Protein AF-A0A7N2QZQ6-F1 (afdb_monomer_lite)

pLDDT: mean 86.43, std 13.13, range [38.53, 97.56]

Structure (mmCIF, N/CA/C/O backbone):
data_AF-A0A7N2QZQ6-F1
#
_entry.id   AF-A0A7N2QZQ6-F1
#
loop_
_atom_site.group_PDB
_atom_site.id
_atom_site.type_symbol
_atom_site.label_atom_id
_atom_site.label_alt_id
_atom_site.label_comp_id
_atom_site.label_asym_id
_atom_site.label_entity_id
_atom_site.label_seq_id
_atom_site.pdbx_PDB_ins_code
_atom_site.Cartn_x
_atom_site.Cartn_y
_atom_site.Cartn_z
_atom_site.occupancy
_atom_site.B_iso_or_equiv
_atom_site.auth_seq_id
_atom_site.auth_comp_id
_atom_site.auth_asym_id
_atom_site.auth_atom_id
_atom_site.pdbx_PDB_model_num
ATOM 1 N N . MET A 1 1 ? 14.553 12.252 14.247 1.00 38.62 1 MET A N 1
ATOM 2 C CA . MET A 1 1 ? 14.323 12.555 12.818 1.00 38.62 1 MET A CA 1
ATOM 3 C C . MET A 1 1 ? 15.679 12.619 12.136 1.00 38.62 1 MET A C 1
ATOM 5 O O . MET A 1 1 ? 16.390 13.594 12.321 1.00 38.62 1 MET A O 1
ATOM 9 N N . SER A 1 2 ? 16.066 11.561 11.425 1.00 38.53 2 SER A N 1
ATOM 10 C CA . SER A 1 2 ? 17.369 11.471 10.753 1.00 38.53 2 SER A CA 1
ATOM 11 C C . SER A 1 2 ? 17.130 11.249 9.266 1.00 38.53 2 SER A C 1
ATOM 13 O O . SER A 1 2 ? 17.178 10.129 8.767 1.00 38.53 2 SER A O 1
ATOM 15 N N . GLY A 1 3 ? 16.793 12.334 8.569 1.00 45.88 3 GLY A N 1
ATOM 16 C CA . GLY A 1 3 ? 16.694 12.362 7.115 1.00 45.88 3 GLY A CA 1
ATOM 17 C C . GLY A 1 3 ? 18.089 12.359 6.498 1.00 45.88 3 GLY A C 1
ATOM 18 O O . GLY A 1 3 ? 18.610 13.407 6.144 1.00 45.88 3 GLY A O 1
ATOM 19 N N . SER A 1 4 ? 18.695 11.180 6.384 1.00 44.50 4 SER A N 1
ATOM 20 C CA . SER A 1 4 ? 19.835 10.928 5.494 1.00 44.50 4 SER A CA 1
ATOM 21 C C . SER A 1 4 ? 19.340 10.140 4.278 1.00 44.50 4 SER A C 1
ATOM 23 O O . SER A 1 4 ? 19.804 9.037 3.991 1.00 44.50 4 SER A O 1
ATOM 25 N N . GLY A 1 5 ? 18.335 10.675 3.584 1.00 49.88 5 GLY A N 1
ATOM 26 C CA . GLY A 1 5 ? 18.009 10.204 2.244 1.00 49.88 5 GLY A CA 1
ATOM 27 C C . GLY A 1 5 ? 19.112 10.664 1.297 1.00 49.88 5 GLY A C 1
ATOM 28 O O . GLY A 1 5 ? 19.395 11.858 1.226 1.00 49.88 5 GLY A O 1
ATOM 29 N N . ASN A 1 6 ? 19.754 9.734 0.590 1.00 55.66 6 ASN A N 1
ATOM 30 C CA . ASN A 1 6 ? 20.623 10.079 -0.534 1.00 55.66 6 ASN A CA 1
ATOM 31 C C . ASN A 1 6 ? 19.811 10.971 -1.487 1.00 55.66 6 ASN A C 1
ATOM 33 O O . ASN A 1 6 ? 18.855 10.488 -2.085 1.00 55.66 6 ASN A O 1
ATOM 37 N N . SER A 1 7 ? 20.180 12.248 -1.647 1.00 61.94 7 SER A N 1
ATOM 38 C CA . SER A 1 7 ? 19.423 13.256 -2.423 1.00 61.94 7 SER A CA 1
ATOM 39 C C . SER A 1 7 ? 19.299 12.951 -3.923 1.00 61.94 7 SER A C 1
ATOM 41 O O . SER A 1 7 ? 18.739 13.733 -4.685 1.00 61.94 7 SER A O 1
ATOM 43 N N . GLN A 1 8 ? 19.845 11.815 -4.353 1.00 82.00 8 GLN A N 1
ATOM 44 C CA . GLN A 1 8 ? 19.813 11.297 -5.714 1.00 82.00 8 GLN A CA 1
ATOM 45 C C . GLN A 1 8 ? 18.807 10.156 -5.898 1.00 82.00 8 GLN A C 1
ATOM 47 O O . GLN A 1 8 ? 18.636 9.690 -7.026 1.00 82.00 8 GLN A O 1
ATOM 52 N N . LEU A 1 9 ? 18.167 9.696 -4.820 1.00 85.50 9 LEU A N 1
ATOM 53 C CA . LEU A 1 9 ? 17.177 8.629 -4.839 1.00 85.50 9 LEU A CA 1
ATOM 54 C C . LEU A 1 9 ? 15.817 9.160 -4.369 1.00 85.50 9 LEU A C 1
ATOM 56 O O . LEU A 1 9 ? 15.756 9.995 -3.472 1.00 85.50 9 LEU A O 1
ATOM 60 N N . TYR A 1 10 ? 14.738 8.653 -4.956 1.00 87.69 10 TYR A N 1
ATOM 61 C CA . TYR A 1 10 ? 13.371 8.835 -4.477 1.00 87.69 10 TYR A CA 1
ATOM 62 C C . TYR A 1 10 ? 12.804 7.493 -4.027 1.00 87.69 10 TYR A C 1
ATOM 64 O O . TYR A 1 10 ? 13.189 6.442 -4.553 1.00 87.69 10 TYR A O 1
ATOM 72 N N . ARG A 1 11 ? 11.871 7.520 -3.079 1.00 89.12 11 ARG A N 1
ATOM 73 C CA . ARG A 1 11 ? 11.074 6.347 -2.726 1.00 89.12 11 ARG A CA 1
ATOM 74 C C . ARG A 1 11 ? 9.673 6.455 -3.337 1.00 89.12 11 ARG A C 1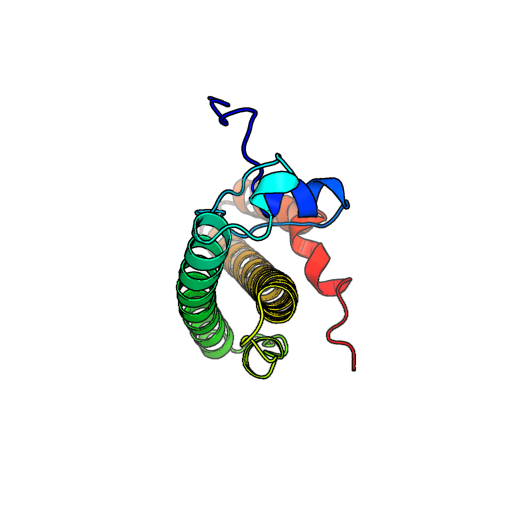
ATOM 76 O O . ARG A 1 11 ? 9.185 7.574 -3.522 1.00 89.12 11 ARG A O 1
ATOM 83 N N . PRO A 1 12 ? 9.019 5.341 -3.706 1.00 84.69 12 PRO A N 1
ATOM 84 C CA . PRO A 1 12 ? 7.644 5.370 -4.207 1.00 84.69 12 PRO A CA 1
ATOM 85 C C . PRO A 1 12 ? 6.678 6.171 -3.318 1.00 84.69 12 PRO A C 1
ATOM 87 O O . PRO A 1 12 ? 5.921 6.991 -3.833 1.00 84.69 12 PRO A O 1
ATOM 90 N N . HIS A 1 13 ? 6.755 6.003 -2.002 1.00 85.31 13 HIS A N 1
ATOM 91 C CA . HIS A 1 13 ? 6.016 6.744 -0.985 1.00 85.31 13 HIS A CA 1
ATOM 92 C C . HIS A 1 13 ? 6.181 8.258 -1.150 1.00 85.31 13 HIS A C 1
ATOM 94 O O . HIS A 1 13 ? 5.177 8.965 -1.175 1.00 85.31 13 HIS A O 1
ATOM 100 N N . ASP A 1 14 ? 7.402 8.766 -1.354 1.00 84.56 14 ASP A N 1
ATOM 101 C CA . ASP A 1 14 ? 7.632 10.208 -1.537 1.00 84.56 14 ASP A CA 1
ATOM 102 C C . ASP A 1 14 ? 6.814 10.754 -2.722 1.00 84.56 14 ASP A C 1
ATOM 104 O O . ASP A 1 14 ? 6.239 11.842 -2.654 1.00 84.56 14 ASP A O 1
ATOM 108 N N . VAL A 1 15 ? 6.718 9.971 -3.802 1.00 83.50 15 VAL A N 1
ATOM 109 C CA . VAL A 1 15 ? 5.952 10.327 -5.005 1.00 83.50 15 VAL A CA 1
ATOM 110 C C . VAL A 1 15 ? 4.450 10.299 -4.729 1.00 83.50 15 VAL A C 1
ATOM 112 O O . VAL A 1 15 ? 3.748 11.240 -5.096 1.00 83.50 15 VAL A O 1
ATOM 115 N N . PHE A 1 16 ? 3.943 9.249 -4.080 1.00 80.88 16 PHE A N 1
ATOM 116 C CA . PHE A 1 16 ? 2.512 9.128 -3.791 1.00 80.88 16 PHE A CA 1
ATOM 117 C C . PHE A 1 16 ? 2.030 10.182 -2.787 1.00 80.88 16 PHE A C 1
ATOM 119 O O . PHE A 1 16 ? 0.982 10.793 -3.008 1.00 80.88 16 PHE A O 1
ATOM 126 N N . THR A 1 17 ? 2.823 10.478 -1.758 1.00 79.56 17 THR A N 1
ATOM 127 C CA . THR A 1 17 ? 2.530 11.549 -0.796 1.00 79.56 17 THR A CA 1
ATOM 128 C C . THR A 1 17 ? 2.550 12.920 -1.467 1.00 79.56 17 THR A C 1
ATOM 130 O O . THR A 1 17 ? 1.651 13.727 -1.238 1.00 79.56 17 THR A O 1
ATOM 133 N N . ALA A 1 18 ? 3.502 13.183 -2.372 1.00 82.81 18 ALA A N 1
ATOM 134 C CA . ALA A 1 18 ? 3.525 14.425 -3.151 1.00 82.81 18 ALA A CA 1
ATOM 135 C C . ALA A 1 18 ? 2.306 14.584 -4.083 1.00 82.81 18 ALA A C 1
ATOM 137 O O . ALA A 1 18 ? 1.911 15.705 -4.394 1.00 82.81 18 ALA A O 1
ATOM 138 N N . MET A 1 19 ? 1.678 13.479 -4.500 1.00 80.12 19 MET A N 1
ATOM 139 C CA . MET A 1 19 ? 0.412 13.480 -5.245 1.00 80.12 19 MET A CA 1
ATOM 140 C C . MET A 1 19 ? -0.824 13.701 -4.355 1.00 80.12 19 MET A C 1
ATOM 142 O O . MET A 1 19 ? -1.949 13.589 -4.842 1.00 80.12 19 MET A O 1
ATOM 146 N N . GLY A 1 20 ? -0.638 13.992 -3.063 1.00 73.31 20 GLY A N 1
ATOM 147 C CA . GLY A 1 20 ? -1.720 14.203 -2.102 1.00 73.31 20 GLY A CA 1
ATOM 148 C C . GLY A 1 20 ? -2.438 12.917 -1.696 1.00 73.31 20 GLY A C 1
ATOM 149 O O . GLY A 1 20 ? -3.533 12.980 -1.144 1.00 73.31 20 GLY A O 1
ATOM 150 N N . ARG A 1 21 ? -1.857 11.746 -1.984 1.00 73.50 21 ARG A N 1
ATOM 151 C CA . ARG A 1 21 ? -2.451 10.462 -1.610 1.00 73.50 21 ARG A CA 1
ATOM 152 C C . ARG A 1 21 ? -2.019 10.068 -0.208 1.00 73.50 21 ARG A C 1
ATOM 154 O O . ARG A 1 21 ? -0.856 10.207 0.155 1.00 73.50 21 ARG A O 1
ATOM 161 N N . CYS A 1 22 ? -2.954 9.508 0.550 1.00 79.50 22 CYS A N 1
ATOM 162 C CA . CYS A 1 22 ? -2.631 8.846 1.801 1.00 79.50 22 CYS A CA 1
ATOM 163 C C . CYS A 1 22 ? -1.818 7.571 1.537 1.00 79.50 22 CYS A C 1
ATOM 165 O O . CYS A 1 22 ? -2.242 6.698 0.771 1.00 79.50 22 CYS A O 1
ATOM 167 N N . TRP A 1 23 ? -0.673 7.454 2.208 1.00 83.38 23 TRP A N 1
ATOM 168 C CA . TRP A 1 23 ? 0.232 6.322 2.078 1.00 83.38 23 TRP A CA 1
ATOM 169 C C . TRP A 1 23 ? 0.674 5.809 3.448 1.00 83.38 23 TRP A C 1
ATOM 171 O O . TRP A 1 23 ? 1.138 6.580 4.283 1.00 83.38 23 TRP A O 1
ATOM 181 N N . VAL A 1 24 ? 0.515 4.506 3.677 1.00 86.12 24 VAL A N 1
ATOM 182 C CA . VAL A 1 24 ? 0.857 3.820 4.936 1.00 86.12 24 VAL A CA 1
ATOM 183 C C . VAL A 1 24 ? 1.723 2.581 4.724 1.00 86.12 24 VAL A C 1
ATOM 185 O O . VAL A 1 24 ? 2.071 1.912 5.697 1.00 86.12 24 VAL A O 1
ATOM 188 N N . LEU A 1 25 ? 2.037 2.232 3.472 1.00 85.69 25 LEU A N 1
ATOM 189 C CA . LEU A 1 25 ? 2.996 1.168 3.201 1.00 85.69 25 LEU A CA 1
ATOM 190 C C . LEU A 1 25 ? 4.405 1.607 3.572 1.00 85.69 25 LEU A C 1
ATOM 192 O O . LEU A 1 25 ? 4.795 2.762 3.386 1.00 85.69 25 LEU A O 1
ATOM 196 N N . GLU A 1 26 ? 5.168 0.644 4.068 1.00 79.88 26 GLU A N 1
ATOM 197 C CA . GLU A 1 26 ? 6.593 0.809 4.282 1.00 79.88 26 GLU A CA 1
ATOM 198 C C . GLU A 1 26 ? 7.325 0.712 2.941 1.00 79.88 26 GLU A C 1
ATOM 200 O O . GLU A 1 26 ? 6.993 -0.1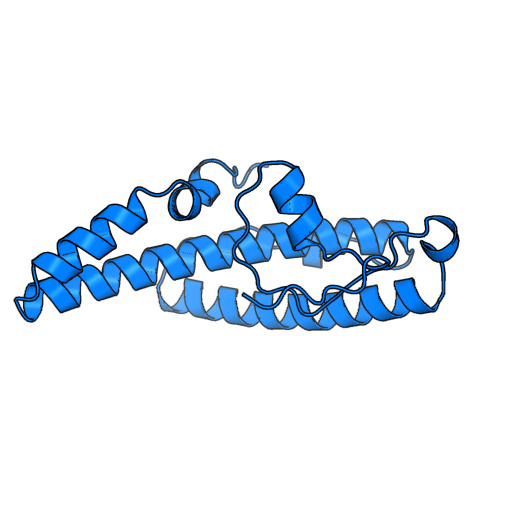08 2.089 1.00 79.88 26 GLU A O 1
ATOM 205 N N . ASP A 1 27 ? 8.331 1.566 2.760 1.00 76.31 27 ASP A N 1
ATOM 206 C CA . ASP A 1 27 ? 9.145 1.592 1.551 1.00 76.31 27 ASP A CA 1
ATOM 207 C C . ASP A 1 27 ? 10.537 1.033 1.843 1.00 76.31 27 ASP A C 1
ATOM 209 O O . ASP A 1 27 ? 11.374 1.696 2.467 1.00 76.31 27 ASP A O 1
ATOM 213 N N . GLU A 1 28 ? 10.804 -0.165 1.329 1.00 85.25 28 GLU A N 1
ATOM 214 C CA . GLU A 1 28 ? 12.144 -0.767 1.332 1.00 85.25 28 GLU A CA 1
ATOM 215 C C . GLU A 1 28 ? 12.959 -0.407 0.077 1.00 85.25 28 GLU A C 1
ATOM 217 O O . GLU A 1 28 ? 14.187 -0.526 0.060 1.00 85.25 28 GLU A O 1
ATOM 222 N N . PHE A 1 29 ? 12.293 0.075 -0.977 1.00 91.12 29 PHE A N 1
ATOM 223 C CA . PHE A 1 29 ? 12.889 0.278 -2.295 1.00 91.12 29 PHE A CA 1
ATOM 224 C C . PHE A 1 29 ? 13.074 1.759 -2.620 1.00 91.12 29 PHE A C 1
ATOM 226 O O . PHE A 1 29 ? 12.258 2.616 -2.284 1.00 91.12 29 PHE A O 1
ATOM 233 N N . SER A 1 30 ? 14.174 2.070 -3.304 1.00 90.88 30 SER A N 1
ATOM 234 C CA . SER A 1 30 ? 14.495 3.427 -3.739 1.00 90.88 30 SER A CA 1
ATOM 235 C C . SER A 1 30 ? 15.047 3.428 -5.157 1.00 90.88 30 SER A C 1
ATOM 237 O O . SER A 1 30 ? 15.663 2.464 -5.612 1.00 90.88 30 SER A O 1
ATOM 239 N N . TYR A 1 31 ? 14.795 4.523 -5.862 1.00 90.44 31 TYR A N 1
ATOM 240 C CA . TYR A 1 31 ? 15.023 4.654 -7.291 1.00 90.44 31 TYR A CA 1
ATOM 241 C C . TYR A 1 31 ? 15.819 5.915 -7.602 1.00 90.44 31 TYR A C 1
ATOM 243 O O . TYR A 1 31 ? 15.599 6.938 -6.964 1.00 90.44 31 TYR A O 1
ATOM 251 N N . PRO A 1 32 ? 16.711 5.900 -8.604 1.00 90.19 32 PRO A N 1
ATOM 252 C CA . PRO A 1 32 ? 17.447 7.091 -8.992 1.00 90.19 32 PRO A CA 1
ATOM 253 C C . PRO A 1 32 ? 16.516 8.159 -9.568 1.00 90.19 32 PRO A C 1
ATOM 255 O O . PRO A 1 32 ? 15.700 7.884 -10.446 1.00 90.19 32 PRO A O 1
ATOM 258 N N . ILE A 1 33 ? 16.704 9.402 -9.123 1.00 87.12 33 ILE A N 1
ATOM 259 C CA . ILE A 1 33 ? 16.028 10.587 -9.675 1.00 87.12 33 ILE A CA 1
ATOM 260 C C . ILE A 1 33 ? 16.529 10.880 -11.098 1.00 87.12 33 ILE A C 1
ATOM 262 O O . ILE A 1 33 ? 15.797 11.429 -11.917 1.00 87.12 33 ILE A O 1
ATOM 266 N N . ASN A 1 34 ? 17.771 10.491 -11.419 1.00 86.88 34 ASN A N 1
ATOM 267 C CA . ASN A 1 34 ? 18.364 10.708 -12.737 1.00 86.88 34 ASN A CA 1
ATOM 268 C C . ASN A 1 34 ? 17.550 9.992 -13.840 1.00 86.88 34 ASN A C 1
ATOM 270 O O . ASN A 1 34 ? 17.576 8.757 -13.912 1.00 86.88 34 ASN A O 1
ATOM 274 N N . PRO A 1 35 ? 16.897 10.733 -14.756 1.00 82.88 35 PRO A N 1
ATOM 275 C CA . PRO A 1 35 ? 16.028 10.148 -15.774 1.00 82.88 35 PRO A CA 1
ATOM 276 C C . PRO A 1 35 ? 16.786 9.257 -16.766 1.00 82.88 35 PRO A C 1
ATOM 278 O O . PRO A 1 35 ? 16.202 8.320 -17.306 1.00 82.88 35 PRO A O 1
ATOM 281 N N . ASN A 1 36 ? 18.092 9.474 -16.955 1.00 86.62 36 ASN A N 1
ATOM 282 C CA . ASN A 1 36 ? 18.918 8.645 -17.837 1.00 86.62 36 ASN A CA 1
ATOM 283 C C . ASN A 1 36 ? 19.102 7.217 -17.296 1.00 86.62 36 ASN A C 1
ATOM 285 O O . ASN A 1 36 ? 19.408 6.303 -18.056 1.00 86.62 36 ASN A O 1
ATOM 289 N N . LEU A 1 37 ? 18.891 7.004 -15.992 1.00 86.88 37 LEU A N 1
ATOM 290 C CA . LEU A 1 37 ? 18.976 5.686 -15.359 1.00 86.88 37 LEU A CA 1
ATOM 291 C C . LEU A 1 37 ? 17.633 4.947 -15.328 1.00 86.88 37 LEU A C 1
ATOM 293 O O . LEU A 1 37 ? 17.597 3.777 -14.948 1.00 86.88 37 LEU A O 1
ATOM 297 N N . ARG A 1 38 ? 16.539 5.589 -15.756 1.00 81.69 38 ARG A N 1
ATOM 298 C CA . ARG A 1 38 ? 15.160 5.080 -15.648 1.00 81.69 38 ARG A CA 1
ATOM 299 C C . ARG A 1 38 ? 14.946 3.698 -16.276 1.00 81.69 38 ARG A C 1
ATOM 301 O O . ARG A 1 38 ? 14.121 2.937 -15.779 1.00 81.69 38 ARG A O 1
ATOM 308 N N . ASN A 1 39 ? 15.674 3.391 -17.349 1.00 86.12 39 ASN A N 1
ATOM 309 C CA . ASN A 1 39 ? 15.594 2.116 -18.072 1.00 86.12 39 ASN A CA 1
ATOM 310 C C . ASN A 1 39 ? 16.873 1.275 -17.916 1.00 86.12 39 ASN A C 1
ATOM 312 O O . ASN A 1 39 ? 17.126 0.366 -18.703 1.00 86.12 39 ASN A O 1
ATOM 316 N N . SER A 1 40 ? 17.709 1.596 -16.926 1.00 90.00 40 SER A N 1
ATOM 317 C CA . SER A 1 40 ? 18.923 0.834 -16.643 1.00 90.00 40 SER A CA 1
ATOM 318 C C . SER A 1 40 ? 18.598 -0.572 -16.128 1.00 90.00 40 SER A C 1
ATOM 320 O O . SER A 1 40 ? 17.559 -0.803 -15.504 1.00 90.00 40 SER A O 1
ATOM 322 N N . ALA A 1 41 ? 19.529 -1.509 -16.331 1.00 90.12 41 ALA A N 1
ATOM 323 C CA . ALA A 1 41 ? 19.423 -2.860 -15.779 1.00 90.12 41 ALA A CA 1
ATOM 324 C C . ALA A 1 41 ? 19.303 -2.853 -14.244 1.00 90.12 41 ALA A C 1
ATOM 326 O O . ALA A 1 41 ? 18.581 -3.672 -13.686 1.00 90.12 41 ALA A O 1
ATOM 327 N N . TYR A 1 42 ? 19.962 -1.899 -13.575 1.00 90.50 42 TYR A N 1
ATOM 328 C CA . TYR A 1 42 ? 19.832 -1.692 -12.133 1.00 90.50 42 TYR A CA 1
ATOM 329 C C . TYR A 1 42 ? 18.377 -1.415 -11.738 1.00 90.50 42 TYR A C 1
ATOM 331 O O . TYR A 1 42 ? 17.809 -2.183 -10.970 1.00 90.50 42 TYR A O 1
ATOM 339 N N . VAL A 1 43 ? 17.748 -0.391 -12.330 1.00 91.69 43 VAL A N 1
ATOM 340 C CA . VAL A 1 43 ? 16.349 -0.038 -12.030 1.00 91.69 43 VAL A CA 1
ATOM 341 C C . VAL A 1 43 ? 15.410 -1.198 -12.335 1.00 91.69 43 VAL A C 1
ATOM 343 O O . VAL A 1 43 ? 14.546 -1.509 -11.523 1.00 91.69 43 VAL A O 1
ATOM 346 N N . HIS A 1 44 ? 15.600 -1.882 -13.464 1.00 92.50 44 HIS A N 1
ATOM 347 C CA . HIS A 1 44 ? 14.767 -3.030 -13.809 1.00 92.50 44 HIS A CA 1
ATOM 348 C C . HIS A 1 44 ? 14.888 -4.168 -12.779 1.00 92.50 44 HIS A C 1
ATOM 350 O O . HIS A 1 44 ? 13.876 -4.739 -12.376 1.00 92.50 44 HIS A O 1
ATOM 356 N N . ASN A 1 45 ? 16.098 -4.473 -12.305 1.00 93.75 45 ASN A N 1
ATOM 357 C CA . ASN A 1 45 ? 16.302 -5.486 -11.269 1.00 93.75 45 ASN A CA 1
ATOM 358 C C . ASN A 1 45 ? 15.674 -5.074 -9.931 1.00 93.75 45 ASN A C 1
ATOM 360 O O . ASN A 1 45 ? 15.015 -5.899 -9.303 1.00 93.75 45 ASN A O 1
ATOM 364 N N . THR A 1 46 ? 15.809 -3.807 -9.527 1.00 94.81 46 THR A N 1
ATOM 365 C CA . THR A 1 46 ? 15.147 -3.265 -8.329 1.00 94.81 46 THR A CA 1
ATOM 366 C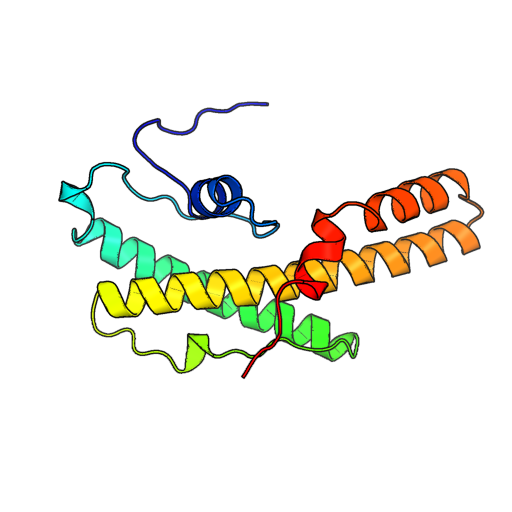 C . THR A 1 46 ? 13.627 -3.400 -8.424 1.00 94.81 46 THR A C 1
ATOM 368 O O . THR A 1 46 ? 13.000 -3.862 -7.478 1.00 94.81 46 THR A O 1
ATOM 371 N N . MET A 1 47 ? 13.036 -3.096 -9.585 1.00 95.31 47 MET A N 1
ATOM 372 C CA . MET A 1 47 ? 11.592 -3.237 -9.814 1.00 95.31 47 MET A CA 1
ATOM 373 C C . MET A 1 47 ? 11.111 -4.686 -9.692 1.00 95.31 47 MET A C 1
ATOM 375 O O . MET A 1 47 ? 10.028 -4.933 -9.170 1.00 95.31 47 MET A O 1
ATOM 379 N N . ARG A 1 48 ? 11.903 -5.657 -10.159 1.00 95.62 48 ARG A N 1
ATOM 380 C CA . ARG A 1 48 ? 11.567 -7.084 -10.018 1.00 95.62 48 ARG A CA 1
ATOM 381 C C . ARG A 1 48 ? 11.630 -7.539 -8.562 1.00 95.62 48 ARG A C 1
ATOM 383 O O . ARG A 1 48 ? 10.722 -8.220 -8.105 1.00 95.62 48 ARG A O 1
ATOM 390 N N . GLN A 1 49 ? 12.661 -7.120 -7.829 1.00 95.81 49 GLN A N 1
ATOM 391 C CA . GLN A 1 49 ? 12.782 -7.420 -6.400 1.00 95.81 49 GLN A CA 1
ATOM 392 C C . GLN A 1 49 ? 11.635 -6.807 -5.594 1.00 95.81 49 GLN A C 1
ATOM 394 O O . GLN A 1 49 ? 11.069 -7.473 -4.730 1.00 95.81 49 GLN A O 1
ATOM 399 N N . GLU A 1 50 ? 11.267 -5.564 -5.905 1.00 96.00 50 GLU A N 1
ATOM 400 C CA . GLU A 1 50 ? 10.126 -4.908 -5.276 1.00 96.00 50 GLU A CA 1
ATOM 401 C C . GLU A 1 50 ? 8.823 -5.638 -5.580 1.00 96.00 50 GLU A C 1
ATOM 403 O O . GLU A 1 50 ? 8.019 -5.843 -4.677 1.00 96.00 50 GLU A O 1
ATOM 408 N N . TRP A 1 51 ? 8.623 -6.075 -6.825 1.00 96.25 51 TRP A N 1
ATOM 409 C CA . TRP A 1 51 ? 7.453 -6.864 -7.190 1.00 96.25 51 TRP A CA 1
ATOM 410 C C . TRP A 1 51 ? 7.346 -8.133 -6.337 1.00 96.25 51 TRP A C 1
ATOM 412 O O . TRP A 1 51 ? 6.301 -8.377 -5.739 1.00 96.25 51 TRP A O 1
ATOM 422 N N . ASP A 1 52 ? 8.426 -8.909 -6.229 1.00 95.94 52 ASP A N 1
ATOM 423 C CA . ASP A 1 52 ? 8.438 -10.150 -5.445 1.00 95.94 52 ASP A CA 1
ATOM 424 C C . ASP A 1 52 ? 8.202 -9.900 -3.945 1.00 95.94 52 ASP A C 1
ATOM 426 O O . ASP A 1 52 ? 7.627 -10.735 -3.241 1.00 95.94 52 ASP A O 1
ATOM 430 N N . TRP A 1 53 ? 8.656 -8.759 -3.425 1.00 95.88 53 TRP A N 1
ATOM 431 C CA . TRP A 1 53 ? 8.392 -8.341 -2.049 1.00 95.88 53 TRP A CA 1
ATOM 432 C C . TRP A 1 53 ? 6.925 -7.936 -1.852 1.00 95.88 53 TRP A C 1
ATOM 434 O O . TRP A 1 53 ? 6.231 -8.557 -1.045 1.00 95.88 53 TRP A O 1
ATOM 444 N N . LEU A 1 54 ? 6.414 -7.009 -2.669 1.00 95.56 54 LEU A N 1
ATOM 445 C CA . LEU A 1 54 ? 5.029 -6.531 -2.608 1.00 95.56 54 LEU A CA 1
ATOM 446 C C . LEU A 1 54 ? 4.016 -7.653 -2.835 1.00 95.56 54 LEU A C 1
ATOM 448 O O . LEU A 1 54 ? 2.949 -7.652 -2.226 1.00 95.56 54 LEU A O 1
ATOM 452 N N . PHE A 1 55 ? 4.327 -8.621 -3.698 1.00 95.25 55 PHE A N 1
ATOM 453 C CA . PHE A 1 55 ? 3.448 -9.758 -3.955 1.00 95.25 55 PHE A CA 1
ATOM 454 C C . PHE A 1 55 ? 3.339 -10.689 -2.742 1.00 95.25 55 PHE A C 1
ATOM 456 O O . PHE A 1 55 ? 2.255 -11.189 -2.441 1.00 95.25 55 PHE A O 1
ATOM 463 N N . ARG A 1 56 ? 4.437 -10.886 -1.999 1.00 95.06 56 ARG A N 1
ATOM 464 C CA . ARG A 1 56 ? 4.418 -11.641 -0.736 1.00 95.06 56 ARG A CA 1
ATOM 4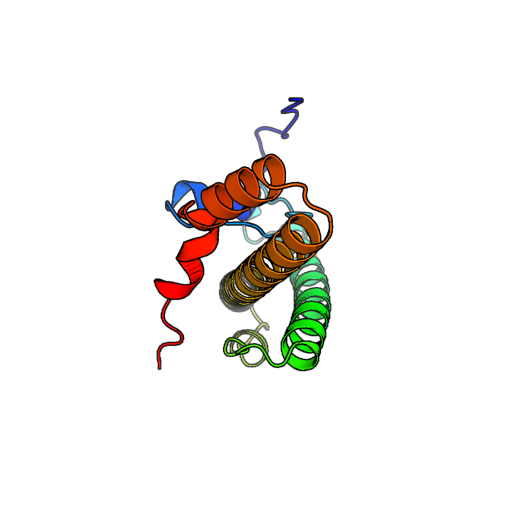65 C C . ARG A 1 56 ? 3.657 -10.895 0.353 1.00 95.06 56 ARG A C 1
ATOM 467 O O . ARG A 1 56 ? 2.805 -11.496 1.004 1.00 95.06 56 ARG A O 1
ATOM 474 N N . GLU A 1 57 ? 3.901 -9.597 0.506 1.00 94.19 57 GLU A N 1
ATOM 475 C CA . GLU A 1 57 ? 3.138 -8.763 1.440 1.00 94.19 57 GLU A CA 1
ATOM 476 C C . GLU A 1 57 ? 1.642 -8.739 1.117 1.00 94.19 57 GLU A C 1
ATOM 478 O O . GLU A 1 57 ? 0.815 -8.857 2.020 1.00 94.19 57 GLU A O 1
ATOM 483 N N . GLN A 1 58 ? 1.279 -8.648 -0.168 1.00 95.62 58 GLN A N 1
ATOM 484 C CA . GLN A 1 58 ? -0.120 -8.660 -0.592 1.00 95.62 58 GLN A CA 1
ATOM 485 C C . GLN A 1 58 ? -0.833 -9.917 -0.092 1.00 95.62 58 GLN A C 1
ATOM 487 O O . GLN A 1 58 ? -1.982 -9.844 0.342 1.00 95.62 58 GLN A O 1
ATOM 492 N N . GLN A 1 59 ? -0.162 -11.071 -0.143 1.00 96.12 59 GLN A N 1
ATOM 493 C CA . GLN A 1 59 ? -0.729 -12.319 0.353 1.00 96.12 59 GLN A CA 1
ATOM 494 C C . GLN A 1 59 ? -0.897 -12.297 1.878 1.00 96.12 59 GLN A C 1
ATOM 496 O O . GLN A 1 59 ? -1.953 -12.690 2.365 1.00 96.12 59 GLN A O 1
ATOM 501 N N . MET A 1 60 ? 0.074 -11.757 2.623 1.00 96.38 60 MET A N 1
ATOM 502 C CA . MET A 1 60 ? -0.048 -11.600 4.078 1.00 96.38 60 MET A CA 1
ATOM 503 C C . MET A 1 60 ? -1.234 -10.706 4.461 1.00 96.38 60 MET A C 1
ATOM 505 O O . MET A 1 60 ? -2.033 -11.078 5.319 1.00 96.38 60 MET A O 1
ATOM 509 N N . PHE A 1 61 ? -1.398 -9.555 3.800 1.00 95.88 61 PHE A N 1
ATOM 510 C CA . PHE A 1 61 ? -2.535 -8.671 4.063 1.00 95.88 61 PHE A CA 1
ATOM 511 C C . PHE A 1 61 ? -3.869 -9.302 3.654 1.00 95.88 61 PHE A C 1
ATOM 513 O O . PHE A 1 61 ? -4.867 -9.142 4.355 1.00 95.88 61 PHE A O 1
ATOM 520 N N . TYR A 1 62 ? -3.893 -10.036 2.539 1.00 95.75 62 TYR A N 1
ATOM 521 C CA . TYR A 1 62 ? -5.067 -10.777 2.087 1.00 95.75 62 TYR A CA 1
ATOM 522 C C . TYR A 1 62 ? -5.521 -11.813 3.124 1.00 95.75 62 TYR A C 1
ATOM 524 O O . TYR A 1 62 ? -6.709 -11.869 3.458 1.00 95.75 62 TYR A O 1
ATOM 532 N N . ASP A 1 63 ? -4.587 -12.617 3.633 1.00 97.44 63 ASP A N 1
ATOM 533 C CA . ASP A 1 63 ? -4.875 -13.666 4.611 1.00 97.44 63 ASP A CA 1
ATOM 534 C C . ASP A 1 63 ? -5.400 -13.061 5.916 1.00 97.44 63 ASP A C 1
ATOM 536 O O . ASP A 1 63 ? -6.377 -13.550 6.483 1.00 97.44 63 ASP A O 1
ATOM 540 N N . GLU A 1 64 ? -4.816 -11.944 6.353 1.00 97.56 64 GLU A N 1
ATOM 541 C CA . GLU A 1 64 ? -5.242 -11.243 7.559 1.00 97.56 64 GLU A CA 1
ATOM 542 C C . GLU A 1 64 ? -6.642 -10.622 7.416 1.00 97.56 64 GLU A C 1
ATOM 544 O O . GLU A 1 64 ? -7.506 -10.836 8.270 1.00 97.56 64 GLU A O 1
ATOM 549 N N . LEU A 1 65 ? -6.913 -9.918 6.309 1.00 96.12 65 LEU A N 1
ATOM 550 C CA . LEU A 1 65 ? -8.246 -9.374 6.023 1.00 96.12 65 LEU A CA 1
ATOM 551 C C . LEU A 1 65 ? -9.297 -10.487 5.988 1.00 96.12 65 LEU A C 1
ATOM 553 O O . LEU A 1 65 ? -10.369 -10.347 6.577 1.00 96.12 65 LEU A O 1
ATOM 557 N N . THR A 1 66 ? -8.977 -11.607 5.339 1.00 96.12 66 THR A N 1
ATOM 558 C CA . THR A 1 66 ? -9.866 -12.772 5.259 1.00 96.12 66 THR A CA 1
ATOM 559 C C . THR A 1 66 ? -10.108 -13.377 6.642 1.00 96.12 66 THR A C 1
ATOM 561 O O . THR A 1 66 ? -11.256 -13.661 6.992 1.00 96.12 66 THR A O 1
ATOM 564 N N . GLY A 1 67 ? -9.058 -13.520 7.457 1.00 97.31 67 GLY A N 1
ATOM 565 C CA . GLY A 1 67 ? -9.145 -14.018 8.831 1.00 97.31 67 GLY A CA 1
ATOM 566 C C . GLY A 1 67 ? -10.051 -13.162 9.719 1.00 97.31 67 GLY A C 1
ATOM 567 O O . GLY A 1 67 ? -10.858 -13.697 10.480 1.00 97.31 67 GLY A O 1
ATOM 568 N N . PHE A 1 68 ? -9.999 -11.838 9.557 1.00 95.94 68 PHE A N 1
ATOM 569 C CA . PHE A 1 68 ? -10.885 -10.895 10.247 1.00 95.94 68 PHE A CA 1
ATOM 570 C C . PHE A 1 68 ? -12.250 -10.699 9.574 1.00 95.94 68 PHE A C 1
ATOM 572 O O . PHE A 1 68 ? -13.079 -9.952 10.093 1.00 95.94 68 PHE A O 1
ATOM 579 N N . LYS A 1 69 ? -12.515 -11.378 8.450 1.00 94.75 69 LYS A N 1
ATOM 580 C CA . LYS A 1 69 ? -13.744 -11.244 7.646 1.00 94.75 69 LYS A CA 1
ATOM 581 C C . LYS A 1 69 ? -13.991 -9.810 7.157 1.00 94.75 69 LYS A C 1
ATOM 583 O O . LYS A 1 69 ? -15.133 -9.360 7.073 1.00 94.75 69 LYS A O 1
ATOM 588 N N . LEU A 1 70 ? -12.917 -9.096 6.838 1.00 91.44 70 LEU A N 1
ATOM 589 C CA . LEU A 1 70 ? -12.955 -7.742 6.298 1.00 91.44 70 LEU A CA 1
ATOM 590 C C . LEU A 1 70 ? -13.038 -7.763 4.762 1.00 91.44 70 LEU A C 1
ATOM 592 O O . LEU A 1 70 ? -12.533 -8.694 4.130 1.00 91.44 70 LEU A O 1
ATOM 596 N N . PRO A 1 71 ? -13.630 -6.732 4.129 1.00 89.81 71 PRO A N 1
ATOM 597 C CA . PRO A 1 71 ? -13.643 -6.614 2.676 1.00 89.81 71 PRO A CA 1
ATOM 598 C C . PRO A 1 71 ? -12.229 -6.540 2.092 1.00 89.81 71 PRO A C 1
ATOM 600 O O . PRO A 1 71 ? -11.426 -5.679 2.465 1.00 89.81 71 PRO A O 1
ATOM 603 N N . VAL A 1 72 ? -11.948 -7.400 1.117 1.00 90.12 72 VAL A N 1
ATOM 604 C CA . VAL A 1 72 ? -10.654 -7.464 0.432 1.00 90.12 72 VAL A CA 1
ATOM 605 C C . VAL A 1 72 ? -10.711 -6.653 -0.872 1.00 90.12 72 VAL A C 1
ATOM 607 O O . VAL A 1 72 ? -11.580 -6.926 -1.702 1.00 90.12 72 VAL A O 1
ATOM 610 N N . PRO A 1 73 ? -9.802 -5.684 -1.095 1.00 87.56 73 PRO A N 1
ATOM 611 C CA . PRO A 1 73 ? -9.669 -4.994 -2.377 1.00 87.56 73 PRO A CA 1
ATOM 612 C C . PRO A 1 73 ? -9.372 -5.956 -3.536 1.00 87.56 73 PRO A C 1
ATOM 614 O O . PRO A 1 73 ? -8.726 -6.993 -3.363 1.00 87.56 73 PRO A O 1
ATOM 617 N N . ARG A 1 74 ? -9.778 -5.589 -4.755 1.00 87.44 74 ARG A N 1
ATOM 618 C CA . ARG A 1 74 ? -9.431 -6.355 -5.963 1.00 87.44 74 ARG A CA 1
ATOM 619 C C . ARG A 1 74 ? -7.910 -6.410 -6.163 1.00 87.44 74 ARG A C 1
ATOM 621 O O . ARG A 1 74 ? -7.236 -5.397 -6.022 1.00 87.44 74 ARG A O 1
ATOM 628 N N . ARG A 1 75 ? -7.395 -7.580 -6.560 1.00 91.44 75 ARG A N 1
ATOM 629 C CA . ARG A 1 75 ? -5.960 -7.847 -6.799 1.00 91.44 75 ARG A CA 1
ATOM 630 C C . ARG A 1 75 ? -5.615 -7.872 -8.291 1.00 91.44 75 ARG A C 1
ATOM 632 O O . ARG A 1 75 ? -5.168 -8.894 -8.820 1.00 91.44 75 ARG A O 1
ATOM 639 N N . LEU A 1 76 ? -5.889 -6.774 -8.992 1.00 91.81 76 LEU A N 1
ATOM 640 C CA . LEU A 1 76 ? -5.718 -6.668 -10.445 1.00 91.81 76 LEU A CA 1
ATOM 641 C C . LEU A 1 76 ? -4.247 -6.698 -10.859 1.00 91.81 76 LEU A C 1
ATOM 643 O O . LEU A 1 76 ? -3.937 -7.212 -11.932 1.00 91.81 76 LEU A O 1
ATOM 647 N N . ALA A 1 77 ? -3.334 -6.214 -10.010 1.00 93.69 77 ALA A N 1
ATOM 648 C CA . ALA A 1 77 ? -1.910 -6.190 -10.337 1.00 93.69 77 ALA A CA 1
ATOM 649 C C . ALA A 1 77 ? -1.362 -7.577 -10.715 1.00 93.69 77 ALA A C 1
ATOM 651 O O . ALA A 1 77 ? -0.530 -7.697 -11.615 1.00 93.69 77 ALA A O 1
ATOM 652 N N . SER A 1 78 ? -1.867 -8.636 -10.072 1.00 92.19 78 SER A N 1
ATOM 653 C CA . SER A 1 78 ? -1.471 -10.026 -10.339 1.00 92.19 78 SER A CA 1
ATOM 654 C C . SER A 1 78 ? -1.689 -10.449 -11.800 1.00 92.19 78 SER A C 1
ATOM 656 O O . SER A 1 78 ? -0.895 -11.224 -12.340 1.00 92.19 78 SER A O 1
ATOM 658 N N . GLN A 1 79 ? -2.700 -9.874 -12.457 1.00 93.31 79 GLN A N 1
ATOM 659 C CA . GLN A 1 79 ? -3.116 -10.177 -13.828 1.00 93.31 79 GLN A CA 1
ATOM 660 C C . GLN A 1 79 ? -2.453 -9.266 -14.872 1.00 93.31 79 GLN A C 1
ATOM 662 O O . GLN A 1 79 ? -2.581 -9.511 -16.069 1.00 93.31 79 GLN A O 1
ATOM 667 N N . MET A 1 80 ? -1.756 -8.210 -14.444 1.00 94.75 80 MET A N 1
ATOM 668 C CA . MET A 1 80 ? -1.106 -7.276 -15.360 1.00 94.75 80 MET A CA 1
ATOM 669 C C . MET A 1 80 ? 0.154 -7.894 -15.988 1.00 94.75 80 MET A C 1
ATOM 671 O O . MET A 1 80 ? 0.881 -8.620 -15.301 1.00 94.75 80 MET A O 1
ATOM 675 N N . PRO A 1 81 ? 0.455 -7.586 -17.266 1.00 95.44 81 PRO A N 1
ATOM 676 C CA . PRO A 1 81 ? 1.705 -7.996 -17.898 1.00 95.44 81 PRO A CA 1
ATOM 677 C C . PRO A 1 81 ? 2.907 -7.342 -17.206 1.00 95.44 81 PRO A C 1
ATOM 679 O O . PRO A 1 81 ? 2.784 -6.287 -16.575 1.00 95.44 81 PRO A O 1
ATOM 682 N N . ARG A 1 82 ? 4.074 -7.990 -17.304 1.00 95.50 82 ARG A N 1
ATOM 683 C CA . ARG A 1 82 ? 5.319 -7.588 -16.617 1.00 95.50 82 ARG A CA 1
ATOM 684 C C . ARG A 1 82 ? 6.578 -7.830 -17.463 1.00 95.50 82 ARG A C 1
ATOM 686 O O . ARG A 1 82 ? 7.685 -7.786 -16.929 1.00 95.50 82 ARG A O 1
ATOM 693 N N . ASP A 1 83 ? 6.421 -8.108 -18.755 1.00 92.75 83 ASP A N 1
ATOM 694 C CA . ASP A 1 83 ? 7.524 -8.541 -19.623 1.00 92.75 83 ASP A CA 1
ATOM 695 C C . ASP A 1 83 ? 8.447 -7.377 -20.001 1.00 92.75 83 ASP A C 1
ATOM 697 O O . ASP A 1 83 ? 9.665 -7.537 -20.129 1.00 92.75 83 ASP A O 1
ATOM 701 N N . THR A 1 84 ? 7.879 -6.177 -20.128 1.00 92.69 84 THR A N 1
ATOM 702 C CA . THR A 1 84 ? 8.620 -4.938 -20.377 1.00 92.69 84 THR A CA 1
ATOM 703 C C . THR A 1 84 ? 8.752 -4.076 -19.118 1.00 92.69 84 THR A C 1
ATOM 705 O O . THR A 1 84 ? 7.951 -4.152 -18.187 1.00 92.69 84 THR A O 1
ATOM 708 N N . ILE A 1 85 ? 9.751 -3.183 -19.100 1.00 91.31 85 ILE A N 1
ATOM 709 C CA . ILE A 1 85 ? 9.971 -2.240 -17.985 1.00 91.31 85 ILE A CA 1
ATOM 710 C C . ILE A 1 85 ? 8.737 -1.359 -17.740 1.00 91.31 85 ILE A C 1
ATOM 712 O O . ILE A 1 85 ? 8.402 -1.069 -16.591 1.00 91.31 85 ILE A O 1
ATOM 716 N N . ASP A 1 86 ? 8.058 -0.917 -18.801 1.00 92.06 86 ASP A N 1
ATOM 717 C CA . ASP A 1 86 ? 6.885 -0.051 -18.667 1.00 92.06 86 ASP A CA 1
ATOM 718 C C . ASP A 1 86 ? 5.659 -0.808 -18.149 1.00 92.06 86 ASP A C 1
ATOM 720 O O . ASP A 1 86 ? 4.913 -0.267 -17.331 1.00 92.06 86 ASP A O 1
ATOM 724 N N . GLU A 1 87 ? 5.470 -2.059 -18.565 1.00 95.06 87 GLU A N 1
ATOM 725 C CA . GLU A 1 87 ? 4.439 -2.939 -18.010 1.00 95.06 87 GLU A CA 1
ATOM 726 C C . GLU A 1 87 ? 4.696 -3.237 -16.533 1.00 95.06 87 GLU A C 1
ATOM 728 O O . GLU A 1 87 ? 3.811 -3.019 -15.705 1.00 95.06 87 GLU A O 1
ATOM 733 N N . LEU A 1 88 ? 5.932 -3.603 -16.172 1.00 95.62 88 LEU A N 1
ATOM 734 C CA . LEU A 1 88 ? 6.325 -3.816 -14.780 1.00 95.62 88 LEU A CA 1
ATOM 735 C C . LEU A 1 88 ? 6.114 -2.555 -13.930 1.00 95.62 88 LEU A C 1
ATOM 737 O O . LEU A 1 88 ? 5.649 -2.651 -12.798 1.00 95.62 88 LEU A O 1
ATOM 741 N N . ARG A 1 89 ? 6.384 -1.358 -14.469 1.00 93.88 89 ARG A N 1
ATOM 742 C CA . ARG A 1 89 ? 6.120 -0.091 -13.764 1.00 93.88 89 ARG A CA 1
ATOM 743 C C . ARG A 1 89 ? 4.641 0.102 -13.453 1.00 93.88 89 ARG A C 1
ATOM 745 O O . ARG A 1 89 ? 4.297 0.523 -12.350 1.00 93.88 89 ARG A O 1
ATOM 752 N N . LYS A 1 90 ? 3.774 -0.180 -14.428 1.00 94.56 90 LYS A N 1
ATOM 753 C CA . LYS A 1 90 ? 2.320 -0.086 -14.255 1.00 94.56 90 LYS A CA 1
ATOM 754 C C . LYS A 1 90 ? 1.830 -1.113 -13.236 1.00 94.56 90 LYS A C 1
ATOM 756 O O . LYS A 1 90 ? 1.069 -0.747 -12.346 1.00 94.56 90 LYS A O 1
ATOM 761 N N . ALA A 1 91 ? 2.311 -2.354 -13.332 1.00 96.12 91 ALA A N 1
ATOM 762 C CA . ALA A 1 91 ? 1.989 -3.415 -12.385 1.00 96.12 91 ALA A CA 1
ATOM 763 C C . ALA A 1 91 ? 2.423 -3.047 -10.957 1.00 96.12 91 ALA A C 1
ATOM 765 O O . ALA A 1 91 ? 1.617 -3.172 -10.040 1.00 96.12 91 ALA A O 1
ATOM 766 N N . LEU A 1 92 ? 3.639 -2.512 -10.778 1.00 95.56 92 LEU A N 1
ATOM 767 C CA . LEU A 1 92 ? 4.140 -2.018 -9.490 1.00 95.56 92 LEU A CA 1
ATOM 768 C C . LEU A 1 92 ? 3.257 -0.920 -8.904 1.00 95.56 92 LEU A C 1
ATOM 770 O O . LEU A 1 92 ? 2.836 -1.024 -7.759 1.00 95.56 92 LEU A O 1
ATOM 774 N N . ASN A 1 93 ? 2.934 0.115 -9.683 1.00 92.38 93 ASN A N 1
ATOM 775 C CA . ASN A 1 93 ? 2.045 1.173 -9.203 1.00 92.38 93 ASN A CA 1
ATOM 776 C C . ASN A 1 93 ? 0.700 0.608 -8.738 1.00 92.38 93 ASN A C 1
ATOM 778 O O . ASN A 1 93 ? 0.210 1.002 -7.682 1.00 92.38 93 ASN A O 1
ATOM 782 N N . ARG A 1 94 ? 0.145 -0.359 -9.478 1.00 93.12 94 ARG A N 1
ATOM 783 C CA . ARG A 1 94 ? -1.119 -0.985 -9.108 1.00 93.12 94 ARG A CA 1
ATOM 784 C C . ARG A 1 94 ? -1.014 -1.818 -7.830 1.00 93.12 94 ARG A C 1
ATOM 786 O O . ARG A 1 94 ? -1.848 -1.638 -6.949 1.00 93.12 94 ARG A O 1
ATOM 793 N N . ILE A 1 95 ? -0.006 -2.688 -7.693 1.00 94.56 95 ILE A N 1
ATOM 794 C CA . ILE A 1 95 ? 0.120 -3.528 -6.488 1.00 94.56 95 ILE A CA 1
ATOM 795 C C . ILE A 1 95 ? 0.388 -2.687 -5.238 1.00 94.56 95 ILE A C 1
ATOM 797 O O . ILE A 1 95 ? -0.145 -2.991 -4.177 1.00 94.56 95 ILE A O 1
ATOM 801 N N . ARG A 1 96 ? 1.141 -1.588 -5.361 1.00 93.12 96 ARG A N 1
ATOM 802 C CA . ARG A 1 96 ? 1.371 -0.662 -4.250 1.00 93.12 96 ARG A CA 1
ATOM 803 C C . ARG A 1 96 ? 0.064 -0.023 -3.776 1.00 93.12 96 ARG A C 1
ATOM 805 O O . ARG A 1 96 ? -0.205 -0.001 -2.583 1.00 93.12 96 ARG A O 1
ATOM 812 N N . GLU A 1 97 ? -0.775 0.457 -4.693 1.00 89.81 97 GLU A N 1
ATOM 813 C CA . GLU A 1 97 ? -2.091 1.009 -4.338 1.00 89.81 97 GLU A CA 1
ATOM 814 C C . GLU A 1 97 ? -2.998 -0.037 -3.675 1.00 89.81 97 GLU A C 1
ATOM 816 O O . GLU A 1 97 ? -3.637 0.252 -2.663 1.00 89.81 97 GLU A O 1
ATOM 821 N N . GLU A 1 98 ? -3.045 -1.252 -4.228 1.00 91.81 98 GLU A N 1
ATOM 822 C CA . GLU A 1 98 ? -3.835 -2.360 -3.681 1.00 91.81 98 GLU A CA 1
ATOM 823 C C . GLU A 1 98 ? -3.377 -2.728 -2.264 1.00 91.81 98 GLU A C 1
ATOM 825 O O . GLU A 1 98 ? -4.200 -2.803 -1.349 1.00 91.81 98 GLU A O 1
ATOM 830 N N . ASN A 1 99 ? -2.067 -2.881 -2.056 1.00 93.94 99 ASN A N 1
ATOM 831 C CA . ASN A 1 99 ? -1.486 -3.184 -0.750 1.00 93.94 99 ASN A CA 1
ATOM 832 C C . ASN A 1 99 ? -1.727 -2.047 0.247 1.00 93.94 99 ASN A C 1
ATOM 834 O O . ASN A 1 99 ? -2.069 -2.307 1.399 1.00 93.94 99 ASN A O 1
ATOM 838 N N . ASN A 1 100 ? -1.622 -0.789 -0.190 1.00 91.06 100 ASN A N 1
ATOM 839 C CA . ASN A 1 100 ? -1.857 0.372 0.660 1.00 91.06 100 ASN A CA 1
ATOM 840 C C . ASN A 1 100 ? -3.300 0.397 1.171 1.00 91.06 100 ASN A C 1
ATOM 842 O O . ASN A 1 100 ? -3.527 0.573 2.365 1.00 91.06 100 ASN A O 1
ATOM 846 N N . ARG A 1 101 ? -4.278 0.110 0.301 1.00 89.56 101 ARG A N 1
ATOM 847 C CA . ARG A 1 101 ? -5.689 -0.035 0.701 1.00 89.56 101 ARG A CA 1
ATOM 848 C C . ARG A 1 101 ? -5.878 -1.153 1.721 1.00 89.56 101 ARG A C 1
ATOM 850 O O . ARG A 1 101 ? -6.545 -0.947 2.733 1.00 89.56 101 ARG A O 1
ATOM 857 N N . MET A 1 102 ? -5.282 -2.324 1.482 1.00 92.25 102 MET A N 1
ATOM 858 C CA . MET A 1 102 ? -5.361 -3.439 2.431 1.00 92.25 102 MET A CA 1
ATOM 859 C C . MET A 1 102 ? -4.779 -3.056 3.795 1.00 92.25 102 MET A C 1
ATOM 861 O O . MET A 1 102 ? -5.404 -3.309 4.825 1.00 92.25 102 MET A O 1
ATOM 865 N N . LYS A 1 103 ? -3.623 -2.386 3.803 1.00 92.50 103 LYS A N 1
ATOM 866 C CA . LYS A 1 103 ? -2.957 -1.934 5.023 1.00 92.50 103 LYS A CA 1
ATOM 867 C C . LYS A 1 103 ? -3.777 -0.889 5.781 1.00 92.50 103 LYS A C 1
ATOM 869 O O . LYS A 1 103 ? -3.899 -1.008 6.996 1.00 92.50 103 LYS A O 1
ATOM 874 N N . ILE A 1 104 ? -4.395 0.077 5.094 1.00 90.62 104 ILE A N 1
ATOM 875 C CA . ILE A 1 104 ? -5.302 1.059 5.719 1.00 90.62 104 ILE A CA 1
ATOM 876 C C . ILE A 1 104 ? -6.480 0.347 6.395 1.00 90.62 104 ILE A C 1
ATOM 878 O O . ILE A 1 104 ? -6.766 0.623 7.561 1.00 90.62 104 ILE A O 1
ATOM 882 N N . ARG A 1 105 ? -7.122 -0.616 5.713 1.00 91.00 105 ARG A N 1
ATOM 883 C CA . ARG A 1 105 ? -8.231 -1.408 6.284 1.00 91.00 105 ARG A CA 1
ATOM 884 C C . ARG A 1 105 ? -7.807 -2.171 7.534 1.00 91.00 105 ARG A C 1
ATOM 886 O O . ARG A 1 105 ? -8.517 -2.138 8.538 1.00 91.00 105 ARG A O 1
ATOM 893 N N . LEU A 1 106 ? -6.646 -2.824 7.484 1.00 93.00 106 LEU A N 1
ATOM 894 C CA . LEU A 1 106 ? -6.088 -3.555 8.622 1.00 93.00 106 LEU A CA 1
ATOM 895 C C . LEU A 1 106 ? -5.763 -2.628 9.791 1.00 93.00 106 LEU A C 1
ATOM 897 O O . LEU A 1 106 ? -6.148 -2.919 10.921 1.00 93.00 106 LEU A O 1
ATOM 901 N N . ASN A 1 107 ? -5.109 -1.496 9.530 1.00 91.81 107 ASN A N 1
ATOM 902 C CA . ASN A 1 107 ? -4.779 -0.519 10.562 1.00 91.81 107 ASN A CA 1
ATOM 903 C C . ASN A 1 107 ? -6.057 0.029 11.215 1.00 91.81 107 ASN A C 1
ATOM 905 O O . ASN A 1 107 ? -6.160 0.012 12.437 1.00 91.81 107 ASN A O 1
ATOM 909 N N . ARG A 1 108 ? -7.072 0.407 10.421 1.00 91.44 108 ARG A N 1
ATOM 910 C CA . ARG A 1 108 ? -8.378 0.854 10.932 1.00 91.44 108 ARG A CA 1
ATOM 911 C C . ARG A 1 108 ? -9.021 -0.203 11.831 1.00 91.44 108 ARG A C 1
ATOM 913 O O . ARG A 1 108 ? -9.479 0.123 12.924 1.00 91.44 108 ARG A O 1
ATOM 920 N N . TYR A 1 109 ? -9.059 -1.458 11.385 1.00 92.81 109 TYR A N 1
ATOM 921 C CA . TYR A 1 109 ? -9.642 -2.548 12.167 1.00 92.81 109 TYR A CA 1
ATOM 922 C C . TYR A 1 109 ? -8.898 -2.775 13.487 1.00 92.81 109 TYR A C 1
ATOM 924 O O . TYR A 1 109 ? -9.530 -2.869 14.536 1.00 92.81 109 TYR A O 1
ATOM 932 N N . ARG A 1 110 ? -7.562 -2.814 13.460 1.00 93.56 110 ARG A N 1
ATOM 933 C CA . ARG A 1 110 ? -6.737 -2.992 14.664 1.00 93.56 110 ARG A CA 1
ATOM 934 C C . ARG A 1 110 ? -6.935 -1.843 15.655 1.00 93.56 110 ARG A C 1
ATOM 936 O O . ARG A 1 110 ? -7.150 -2.107 16.830 1.00 93.56 110 ARG A O 1
ATOM 943 N N . THR A 1 111 ? -6.995 -0.597 15.182 1.00 92.88 111 THR A N 1
ATOM 944 C CA . THR A 1 111 ? -7.326 0.557 16.033 1.00 92.88 111 THR A CA 1
ATOM 945 C C . THR A 1 111 ? -8.722 0.428 16.652 1.00 92.88 111 THR A C 1
ATOM 947 O O . THR A 1 111 ? -8.899 0.730 17.827 1.00 92.88 111 THR A O 1
ATOM 950 N N . GLN A 1 112 ? -9.724 -0.065 15.913 1.00 93.38 112 GLN A N 1
ATOM 951 C CA . GLN A 1 112 ? -11.060 -0.323 16.474 1.00 93.38 112 GLN A CA 1
ATOM 952 C C . GLN A 1 112 ? -11.064 -1.434 17.533 1.00 93.38 112 GLN A C 1
ATOM 954 O O . GLN A 1 112 ? -11.819 -1.349 18.501 1.00 93.38 112 GLN A O 1
ATOM 959 N N . VAL A 1 113 ? -10.258 -2.484 17.350 1.00 94.88 113 VAL A N 1
ATOM 960 C CA . VAL A 1 113 ? -10.068 -3.538 18.358 1.00 94.88 113 VAL A CA 1
ATOM 961 C C . VAL A 1 113 ? -9.444 -2.945 19.619 1.00 94.88 113 VAL A C 1
ATOM 963 O O . VAL A 1 113 ? -10.036 -3.083 20.685 1.00 94.88 113 VAL A O 1
ATOM 966 N N . GLU A 1 114 ? -8.351 -2.198 19.480 1.00 94.69 114 GLU A N 1
ATOM 967 C CA . GLU A 1 114 ? -7.640 -1.578 20.603 1.00 94.69 114 GLU A CA 1
ATOM 968 C C . GLU A 1 114 ? -8.527 -0.597 21.385 1.00 94.69 114 GLU A C 1
ATOM 970 O O . GLU A 1 114 ? -8.490 -0.573 22.612 1.00 94.69 114 GLU A O 1
ATOM 975 N N . ILE A 1 115 ? -9.393 0.168 20.706 1.00 93.88 115 ILE A N 1
ATOM 976 C CA . ILE A 1 115 ? -10.390 1.024 21.372 1.00 93.88 115 ILE A CA 1
ATOM 977 C C . ILE A 1 115 ? -11.323 0.194 22.260 1.00 93.88 115 ILE A C 1
ATOM 979 O O . ILE A 1 115 ? -11.596 0.595 23.390 1.00 93.88 115 ILE A O 1
ATOM 983 N N . ARG A 1 116 ? -11.830 -0.944 21.764 1.00 95.31 116 ARG A N 1
ATOM 984 C CA . ARG A 1 116 ? -12.737 -1.804 22.544 1.00 95.31 116 ARG A CA 1
ATOM 985 C C . ARG A 1 116 ? -12.036 -2.376 23.770 1.00 95.31 116 ARG A C 1
ATOM 987 O O . ARG A 1 116 ? -12.578 -2.257 24.862 1.00 95.31 116 ARG A O 1
ATOM 994 N N . GLU A 1 117 ? -10.831 -2.905 23.591 1.00 96.31 117 GLU A N 1
ATOM 995 C CA . GLU A 1 117 ? -10.011 -3.447 24.683 1.00 96.31 117 GLU A CA 1
ATOM 996 C C . GLU A 1 117 ? -9.710 -2.365 25.732 1.00 96.31 117 GLU A C 1
ATOM 998 O O . GLU A 1 117 ? -9.934 -2.563 26.922 1.00 96.31 117 GLU A O 1
ATOM 1003 N N . SER A 1 118 ? -9.342 -1.159 25.292 1.00 94.88 118 SER A N 1
ATOM 1004 C CA . SER A 1 118 ? -9.086 -0.020 26.184 1.00 94.88 118 SER A CA 1
ATOM 1005 C C . SER A 1 118 ? -10.315 0.379 27.002 1.00 94.88 118 SER A C 1
ATOM 1007 O O . SER A 1 118 ? -10.195 0.733 28.172 1.00 94.88 118 SER A O 1
ATOM 1009 N N . VAL A 1 119 ? -11.511 0.338 26.406 1.00 94.31 119 VAL A N 1
ATOM 1010 C CA . VAL A 1 119 ? -12.768 0.615 27.120 1.00 94.31 119 VAL A CA 1
ATOM 1011 C C . VAL A 1 119 ? -13.064 -0.474 28.150 1.00 94.31 119 VAL A C 1
ATOM 1013 O O . VAL A 1 119 ? -13.455 -0.148 29.270 1.00 94.31 119 VAL A O 1
ATOM 1016 N N . GLU A 1 120 ? -12.861 -1.744 27.798 1.00 95.44 120 GLU A N 1
ATOM 1017 C CA . GLU A 1 120 ? -13.043 -2.883 28.708 1.00 95.44 120 GLU A CA 1
ATOM 1018 C C . GLU A 1 120 ? -12.087 -2.818 29.911 1.00 95.44 120 GLU A C 1
ATOM 1020 O O . GLU A 1 120 ? -12.487 -3.124 31.035 1.00 95.44 120 GLU A O 1
ATOM 1025 N N . GLU A 1 121 ? -10.862 -2.334 29.702 1.00 95.31 121 GLU A N 1
ATOM 1026 C CA . GLU A 1 121 ? -9.847 -2.132 30.745 1.00 95.31 121 GLU A CA 1
ATOM 1027 C C . GLU A 1 121 ? -9.996 -0.803 31.515 1.00 95.31 121 GLU A C 1
ATOM 1029 O O . GLU A 1 121 ? -9.264 -0.536 32.472 1.00 95.31 121 GLU A O 1
ATOM 1034 N N . GLY A 1 122 ? -10.964 0.041 31.140 1.00 94.81 122 GLY A N 1
ATOM 1035 C CA . GLY A 1 122 ? -11.237 1.326 31.790 1.00 94.81 122 GLY A CA 1
ATOM 1036 C C . GLY A 1 122 ? -10.267 2.456 31.419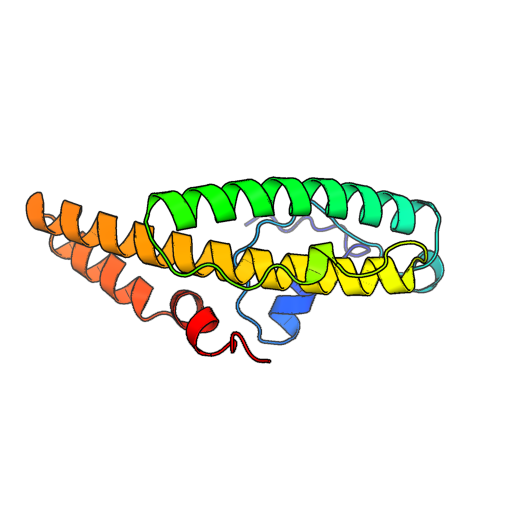 1.00 94.81 122 GLY A C 1
ATOM 1037 O O . GLY A 1 122 ? -10.242 3.494 32.083 1.00 94.81 122 GLY A O 1
ATOM 1038 N N . TRP A 1 123 ? -9.477 2.294 30.358 1.00 95.31 123 TRP A N 1
ATOM 1039 C CA . TRP A 1 123 ? -8.528 3.284 29.837 1.00 95.31 123 TRP A CA 1
ATOM 1040 C C . TRP A 1 123 ? -9.209 4.251 28.861 1.00 95.31 123 TRP A C 1
ATOM 1042 O O . TRP A 1 123 ? -8.869 4.349 27.680 1.00 95.31 123 TRP A O 1
ATOM 1052 N N . TYR A 1 124 ? -10.198 4.990 29.361 1.00 93.12 124 TYR A N 1
ATOM 1053 C CA . TYR A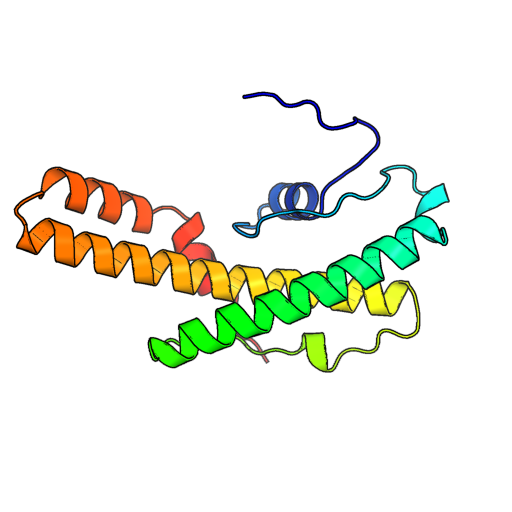 1 124 ? -11.063 5.830 28.527 1.00 93.12 124 TYR A CA 1
ATOM 1054 C C . TYR A 1 124 ? -10.327 6.961 27.796 1.00 93.12 124 TYR A C 1
ATOM 1056 O O . TYR A 1 124 ? -10.693 7.284 26.669 1.00 93.12 124 TYR A O 1
ATOM 1064 N N . GLU A 1 125 ? -9.289 7.550 28.396 1.00 93.88 125 GLU A N 1
ATOM 1065 C CA . GLU A 1 125 ? -8.485 8.591 27.737 1.00 93.88 125 GLU A CA 1
ATOM 1066 C C . GLU A 1 125 ? -7.722 8.032 26.527 1.00 93.88 125 GLU A C 1
ATOM 1068 O O . GLU A 1 125 ? -7.712 8.652 25.463 1.00 93.88 125 GLU A O 1
ATOM 1073 N N . HIS A 1 126 ? -7.154 6.825 26.655 1.00 91.81 126 HIS A N 1
ATOM 1074 C CA . HIS A 1 126 ? -6.491 6.136 25.543 1.00 91.81 126 HIS A CA 1
ATOM 1075 C C . HIS A 1 126 ? -7.494 5.783 24.442 1.00 91.81 126 HIS A C 1
ATOM 1077 O O . HIS A 1 126 ? -7.267 6.087 23.273 1.00 91.81 126 HIS A O 1
ATOM 1083 N N . ALA A 1 127 ? -8.663 5.251 24.812 1.00 91.94 127 ALA A N 1
ATOM 1084 C CA . ALA A 1 127 ? -9.735 4.960 23.862 1.00 91.94 127 ALA A CA 1
ATOM 1085 C C . ALA A 1 127 ? -10.189 6.212 23.084 1.00 91.94 127 ALA A C 1
ATOM 1087 O O . ALA A 1 127 ? -10.349 6.157 21.864 1.00 91.94 127 ALA A O 1
ATOM 1088 N N . GLN A 1 128 ? -10.352 7.354 23.764 1.00 92.25 128 GLN A N 1
ATOM 1089 C CA . GLN A 1 128 ? -10.698 8.630 23.126 1.00 92.25 128 GLN A CA 1
ATOM 1090 C C . GLN A 1 128 ? -9.598 9.116 22.178 1.00 92.25 128 GLN A C 1
ATOM 1092 O O . GLN A 1 128 ? -9.897 9.566 21.070 1.00 92.25 128 GLN A O 1
ATOM 1097 N N . PHE A 1 129 ? -8.331 8.993 22.580 1.00 91.94 129 PHE A N 1
ATOM 1098 C CA . PHE A 1 129 ? -7.201 9.322 21.718 1.00 91.94 129 PHE A CA 1
ATOM 1099 C C . PHE A 1 129 ? -7.202 8.460 20.448 1.00 91.94 129 PHE A C 1
ATOM 1101 O O . PHE A 1 129 ? -7.202 9.001 19.342 1.00 91.94 129 PHE A O 1
ATOM 1108 N N . MET A 1 130 ? -7.306 7.139 20.577 1.00 90.50 130 MET A N 1
ATOM 1109 C CA . MET A 1 130 ? -7.350 6.224 19.432 1.00 90.50 130 MET A CA 1
ATOM 1110 C C . MET A 1 130 ? -8.570 6.475 18.534 1.00 90.50 130 MET A C 1
ATOM 1112 O O . MET A 1 130 ? -8.476 6.407 17.308 1.00 90.50 130 MET A O 1
ATOM 1116 N N . GLN A 1 131 ? -9.714 6.843 19.115 1.00 89.56 131 GLN A N 1
ATOM 1117 C CA . GLN A 1 131 ? -10.895 7.226 18.345 1.00 89.56 131 GLN A CA 1
ATOM 1118 C C . GLN A 1 131 ? -10.679 8.525 17.557 1.00 89.56 131 GLN A C 1
ATOM 1120 O O . GLN A 1 131 ? -11.174 8.645 16.437 1.00 89.56 131 GLN A O 1
ATOM 1125 N N . SER A 1 132 ? -9.901 9.467 18.096 1.00 89.19 132 SER A N 1
ATOM 1126 C CA . SER A 1 132 ? -9.503 10.672 17.364 1.00 89.19 132 SER A CA 1
ATOM 1127 C C . SER A 1 132 ? -8.576 10.352 16.183 1.00 89.19 132 SER A C 1
ATOM 1129 O O . SER A 1 132 ? -8.715 10.967 15.130 1.00 89.19 132 SER A O 1
ATOM 1131 N N . LEU A 1 133 ? -7.717 9.327 16.298 1.00 86.06 133 LEU A N 1
ATOM 1132 C CA . LEU A 1 133 ? -6.894 8.850 15.179 1.00 86.06 133 LEU A CA 1
ATOM 1133 C C . LEU A 1 133 ? -7.747 8.284 14.044 1.00 86.06 133 LEU A C 1
ATOM 1135 O O . LEU A 1 133 ? -7.444 8.525 12.883 1.00 86.06 133 LEU A O 1
ATOM 1139 N N . LEU A 1 134 ? -8.845 7.585 14.347 1.00 85.44 134 LEU A N 1
ATOM 1140 C CA . LEU A 1 134 ? -9.754 7.088 13.308 1.00 85.44 134 LEU A CA 1
ATOM 1141 C C . LEU A 1 134 ? -10.420 8.209 12.500 1.00 85.44 134 LEU A C 1
ATOM 1143 O O . LEU A 1 134 ? -10.869 7.951 11.384 1.00 85.44 134 LEU A O 1
ATOM 1147 N N . ALA A 1 135 ? -10.496 9.428 13.037 1.00 84.19 135 ALA A N 1
ATOM 1148 C CA . ALA A 1 135 ? -10.987 10.594 12.306 1.00 84.19 135 ALA A CA 1
ATOM 1149 C C . ALA A 1 135 ? -9.928 11.207 11.372 1.00 84.19 135 ALA A C 1
ATOM 1151 O O . ALA A 1 135 ? -10.275 12.040 10.535 1.00 84.19 135 ALA A O 1
ATOM 1152 N N . ASP A 1 136 ? -8.657 10.807 11.491 1.00 84.44 136 ASP A N 1
ATOM 1153 C CA . ASP A 1 136 ? -7.593 11.273 10.609 1.00 84.44 136 ASP A CA 1
ATOM 1154 C C . ASP A 1 136 ? -7.848 10.787 9.166 1.00 84.44 136 ASP A C 1
ATOM 1156 O O . ASP A 1 136 ? -8.166 9.605 8.959 1.00 84.44 136 ASP A O 1
ATOM 1160 N N . PRO A 1 137 ? -7.689 11.660 8.151 1.00 79.19 137 PRO A N 1
ATOM 1161 C CA . PRO A 1 137 ? -7.836 11.294 6.744 1.00 79.19 137 PRO A CA 1
ATOM 1162 C C . PRO A 1 137 ? -7.050 10.043 6.339 1.00 79.19 137 PRO A C 1
ATOM 1164 O O . PRO A 1 137 ? -7.496 9.297 5.466 1.00 79.19 137 PRO A O 1
ATOM 1167 N N . ILE A 1 138 ? -5.916 9.759 6.992 1.00 77.31 138 ILE A N 1
ATOM 1168 C CA . ILE A 1 138 ? -5.094 8.578 6.727 1.00 77.31 138 ILE A CA 1
ATOM 1169 C C . ILE A 1 138 ? -5.903 7.278 6.887 1.00 77.31 138 ILE A C 1
ATOM 1171 O O . ILE A 1 138 ? -5.833 6.382 6.044 1.00 77.31 138 ILE A O 1
ATOM 1175 N N . TYR A 1 139 ? -6.761 7.227 7.910 1.00 74.88 139 TYR A N 1
ATOM 1176 C CA . TYR A 1 139 ? -7.635 6.102 8.225 1.00 74.88 139 TYR A CA 1
ATOM 1177 C C . TYR A 1 139 ? -8.984 6.182 7.524 1.00 74.88 139 TYR A C 1
ATOM 1179 O O . TYR A 1 139 ? -9.770 5.262 7.711 1.00 74.88 139 TYR A O 1
ATOM 1187 N N . GLN A 1 140 ? -9.282 7.229 6.750 1.00 73.50 140 GLN A N 1
ATOM 1188 C CA . GLN A 1 140 ? -10.510 7.375 5.949 1.00 73.50 140 GLN A CA 1
ATOM 1189 C C . GLN A 1 140 ? -10.258 7.178 4.445 1.00 73.50 140 GLN A C 1
ATOM 1191 O O . GLN A 1 140 ? -11.169 6.844 3.696 1.00 73.50 140 GLN A O 1
ATOM 1196 N N . SER A 1 141 ? -9.009 7.320 4.007 1.00 69.56 141 SER A N 1
ATOM 1197 C CA . SER A 1 141 ? -8.625 7.425 2.596 1.00 69.56 141 SER A CA 1
ATOM 1198 C C . SER A 1 141 ? -8.945 6.220 1.700 1.00 69.56 141 SER A C 1
ATOM 1200 O O . SER A 1 141 ? -9.108 6.391 0.493 1.00 69.56 141 SER A O 1
ATOM 1202 N N . ASP A 1 142 ? -9.072 5.001 2.235 1.00 68.38 142 ASP A N 1
ATOM 1203 C CA . ASP A 1 142 ? -9.492 3.847 1.426 1.00 68.38 142 ASP A CA 1
ATOM 1204 C C . ASP A 1 142 ? -11.006 3.830 1.147 1.00 68.38 142 ASP A C 1
ATOM 1206 O O . ASP A 1 142 ? -11.425 3.124 0.235 1.00 68.38 142 ASP A O 1
ATOM 1210 N N . VAL A 1 143 ? -11.816 4.600 1.890 1.00 57.25 143 VAL A N 1
ATOM 1211 C CA . VAL A 1 143 ? -13.254 4.788 1.609 1.00 57.25 143 VAL A CA 1
ATOM 1212 C C . VAL A 1 143 ? -13.444 5.630 0.348 1.00 57.25 143 VAL A C 1
ATOM 1214 O O . VAL A 1 143 ? -14.364 5.388 -0.428 1.00 57.25 143 VAL A O 1
ATOM 1217 N N . GLU A 1 144 ? -12.557 6.602 0.130 1.00 51.16 144 GLU A N 1
ATOM 1218 C CA . GLU A 1 144 ? -12.580 7.503 -1.030 1.00 51.16 144 GLU A CA 1
ATOM 1219 C C . GLU A 1 144 ? -11.940 6.874 -2.275 1.00 51.16 144 GLU A C 1
ATOM 1221 O O . GLU A 1 144 ? -12.237 7.251 -3.409 1.00 51.16 144 GLU A O 1
ATOM 1226 N N . MET A 1 145 ? -11.061 5.891 -2.080 1.00 54.78 145 MET A N 1
ATOM 1227 C CA . MET A 1 145 ? -10.469 5.123 -3.163 1.00 54.78 145 MET A CA 1
ATOM 1228 C C . MET A 1 145 ? -11.417 4.012 -3.601 1.00 54.78 145 MET A C 1
ATOM 1230 O O . MET A 1 145 ? -11.337 2.887 -3.110 1.00 54.78 145 MET A O 1
ATOM 1234 N N . SER A 1 146 ? -12.278 4.329 -4.566 1.00 52.44 146 SER A N 1
ATOM 1235 C CA . SER A 1 146 ? -13.247 3.381 -5.104 1.00 52.44 146 SER A CA 1
ATOM 1236 C C . SER A 1 146 ? -12.619 2.021 -5.451 1.00 52.44 146 SER A C 1
ATOM 1238 O O . SER A 1 146 ? -11.520 1.938 -6.022 1.00 52.44 146 SER A O 1
ATOM 1240 N N . ASP A 1 147 ? -13.337 0.941 -5.123 1.00 58.09 147 ASP A N 1
ATOM 1241 C CA . ASP A 1 147 ? -13.061 -0.426 -5.595 1.00 58.09 147 ASP A CA 1
ATOM 1242 C C . ASP A 1 147 ? -13.320 -0.568 -7.119 1.00 58.09 147 ASP A C 1
ATOM 1244 O O . ASP A 1 147 ? -13.277 -1.683 -7.647 1.00 58.09 147 ASP A O 1
ATOM 1248 N N . GLU A 1 148 ? -13.595 0.561 -7.788 1.00 53.66 148 GLU A N 1
ATOM 1249 C CA . GLU A 1 148 ? -14.273 0.701 -9.072 1.00 53.66 148 GLU A CA 1
ATOM 1250 C C . GLU A 1 148 ? -13.731 -0.161 -10.214 1.00 53.66 148 GLU A C 1
ATOM 1252 O O . GLU A 1 148 ? -12.531 -0.194 -10.510 1.00 53.66 148 GLU A O 1
ATOM 1257 N N . ASP A 1 149 ? -14.755 -0.778 -10.815 1.00 45.91 149 ASP A N 1
ATOM 1258 C CA . ASP A 1 149 ? -14.981 -1.319 -12.156 1.00 45.91 149 ASP A CA 1
ATOM 1259 C C . ASP A 1 149 ? -14.240 -2.561 -12.634 1.00 45.91 149 ASP A C 1
ATOM 1261 O O . ASP A 1 149 ? -13.005 -2.592 -12.826 1.00 45.91 149 ASP A O 1
#

Radius of gyration: 17.81 Å; chains: 1; bounding box: 36×28×52 Å

Organism: Quercus lobata (NCBI:txid97700)

Sequence (149 aa):
MSGSGNSQLYRPHDVFTAMGRCWVLEDEFSYPINPNLRNSAYVHNTMRQEWDWLFREQQMFYDELTGFKLPVPRRLASQMPRDTIDELRKALNRIREENNRMKIRLNRYRTQVEIRESVEEGWYEHAQFMQSLLADPIYQSDVEMSDED

Foldseek 3Di:
DDPPDPPQKDWPVNVCVVVVAQFDDDTPAIDGPPVVCLQPPVVLVSLVVLVVVLVVLLVVLVVVCVVVVHDQQDQCLVVFDCPDSVSSVVSSVSSRVRSRLSVLRVVLVVLVVVLVVCVVVVVNVVSVVSVVVCVDCSSVRSVVVDSDD

Secondary structure (DSSP, 8-state):
------TTEE-HHHHHHHTT----S-----EES-GGGTTSHHHHHHHHHHHHHHHHHHHHHHHHHHHTTPPPPP-GGGGS--SSHHHHHHHHHHHHHHHHHHHHHHHHHHHHHHHHHHHHTT-HHHHHHHHHHHTSGGGTHHHHS----